Protein AF-A0A383AA21-F1 (afdb_monomer)

Nearest PDB structures (foldseek):
  7dou-assembly1_4  TM=4.843E-01  e=9.554E-01  Helicobacter phage KHP40
  8dsn-assembly2_K  TM=5.781E-01  e=4.875E+00  Rattus norvegicus
  8dsj-assembly1_A  TM=3.898E-01  e=2.044E+00  Rattus norvegicus
  3mib-assembly1_A  TM=3.242E-01  e=5.148E+00  Rattus norvegicus
  8dsl-assembly2_B  TM=3.017E-01  e=5.148E+00  Rattus norvegicus

Secondary structure (DSSP, 8-state):
---------TTSSTT-------SSSS-EEEEE--SSS-EEEEEEE---SSS-EEEEEEES-SSHHHHEEEEEEPTT---EEEEEEEEE-TT-EEEEEE-

Foldseek 3Di:
DDDDDDDAAPLDDPNDDNDWPAADPPTRFRHFAEQADKDFDWDWDFAAAQAWKKKWKAWQDPDDVVGIDIDTHGHRGDTDTDRDGDIDHRRGTIGMHID

Organism: NCBI:txid408172

Structure (mmCIF, N/CA/C/O backbone):
data_AF-A0A383AA21-F1
#
_entry.id   AF-A0A383AA21-F1
#
loop_
_atom_site.group_PDB
_atom_site.id
_atom_site.type_symbol
_atom_site.label_atom_id
_atom_site.label_alt_id
_atom_site.label_comp_id
_atom_site.label_asym_id
_atom_site.label_entity_id
_atom_site.label_seq_id
_atom_site.pdbx_PDB_ins_code
_atom_site.Cartn_x
_atom_site.Cartn_y
_atom_site.Cartn_z
_atom_site.occupancy
_atom_site.B_iso_or_equiv
_atom_site.auth_seq_id
_atom_site.auth_comp_id
_atom_site.auth_asym_id
_atom_site.auth_atom_id
_atom_site.pdbx_PDB_model_num
ATOM 1 N N . MET A 1 1 ? 11.146 -10.898 -24.823 1.00 76.94 1 MET A N 1
ATOM 2 C CA . MET A 1 1 ? 10.292 -11.280 -23.679 1.00 76.94 1 MET A CA 1
ATOM 3 C C . MET A 1 1 ? 10.527 -10.253 -22.588 1.00 76.94 1 MET A C 1
ATOM 5 O O . MET A 1 1 ? 11.684 -9.908 -22.389 1.00 76.94 1 MET A O 1
ATOM 9 N N . ALA A 1 2 ? 9.480 -9.709 -21.968 1.00 82.31 2 ALA A N 1
ATOM 10 C CA . ALA A 1 2 ? 9.656 -8.786 -20.848 1.00 82.31 2 ALA A CA 1
ATOM 11 C C . ALA A 1 2 ? 10.239 -9.538 -19.638 1.00 82.31 2 ALA A C 1
ATOM 13 O O . ALA A 1 2 ? 9.905 -10.703 -19.415 1.00 82.31 2 ALA A O 1
ATOM 14 N N . THR A 1 3 ? 11.138 -8.888 -18.901 1.00 89.19 3 THR A N 1
ATOM 15 C CA . THR A 1 3 ? 11.723 -9.432 -17.671 1.00 89.19 3 THR A CA 1
ATOM 16 C C . THR A 1 3 ? 10.895 -8.949 -16.492 1.00 89.19 3 THR A C 1
ATOM 18 O O . THR A 1 3 ? 10.694 -7.748 -16.346 1.00 89.19 3 THR A O 1
ATOM 21 N N . TYR A 1 4 ? 10.457 -9.877 -15.647 1.00 89.50 4 TYR A N 1
ATOM 22 C CA . TYR A 1 4 ? 9.725 -9.579 -14.420 1.00 89.50 4 TYR A CA 1
ATOM 23 C C . TYR A 1 4 ? 10.496 -10.136 -13.225 1.00 89.50 4 TYR A C 1
ATOM 25 O O . TYR A 1 4 ? 11.005 -11.258 -13.279 1.00 89.50 4 TYR A O 1
ATOM 33 N N . SER A 1 5 ? 10.568 -9.367 -12.144 1.00 91.25 5 SER A N 1
ATOM 34 C CA . SER A 1 5 ? 11.149 -9.783 -10.869 1.00 91.25 5 SER A CA 1
ATOM 35 C C . SER A 1 5 ? 10.143 -9.551 -9.746 1.00 91.25 5 SER A C 1
ATOM 37 O O . SER A 1 5 ? 9.386 -8.585 -9.757 1.00 91.25 5 SER A O 1
ATOM 39 N N . LYS A 1 6 ? 10.122 -10.454 -8.761 1.00 90.19 6 LYS A N 1
ATOM 40 C CA . LYS A 1 6 ? 9.388 -10.221 -7.515 1.00 90.19 6 LYS A CA 1
ATOM 41 C C . LYS A 1 6 ? 10.289 -9.456 -6.563 1.00 90.19 6 LYS A C 1
ATOM 43 O O . LYS A 1 6 ? 11.414 -9.880 -6.307 1.00 90.19 6 LYS A O 1
ATOM 48 N N . VAL A 1 7 ? 9.771 -8.363 -6.028 1.00 90.56 7 VAL A N 1
ATOM 49 C CA . VAL A 1 7 ? 10.462 -7.516 -5.060 1.00 90.56 7 VAL A CA 1
ATOM 50 C C . VAL A 1 7 ? 9.568 -7.308 -3.845 1.00 90.56 7 VAL A C 1
ATOM 52 O O . VAL A 1 7 ? 8.343 -7.377 -3.944 1.00 90.56 7 VAL A O 1
ATOM 55 N N . ALA A 1 8 ? 10.180 -7.109 -2.681 1.00 91.06 8 ALA A N 1
ATOM 56 C CA . ALA A 1 8 ? 9.441 -6.737 -1.483 1.00 91.06 8 ALA A CA 1
ATOM 57 C C . ALA A 1 8 ? 8.994 -5.269 -1.568 1.00 91.06 8 ALA A C 1
ATOM 59 O O . ALA A 1 8 ? 9.661 -4.449 -2.203 1.00 91.06 8 ALA A O 1
ATOM 60 N N . LEU A 1 9 ? 7.903 -4.931 -0.875 1.00 93.25 9 LEU A N 1
ATOM 61 C CA . LEU A 1 9 ? 7.519 -3.535 -0.667 1.00 93.25 9 LEU A CA 1
ATOM 62 C C . LEU A 1 9 ? 8.644 -2.809 0.075 1.00 93.25 9 LEU A C 1
ATOM 64 O O . LEU A 1 9 ? 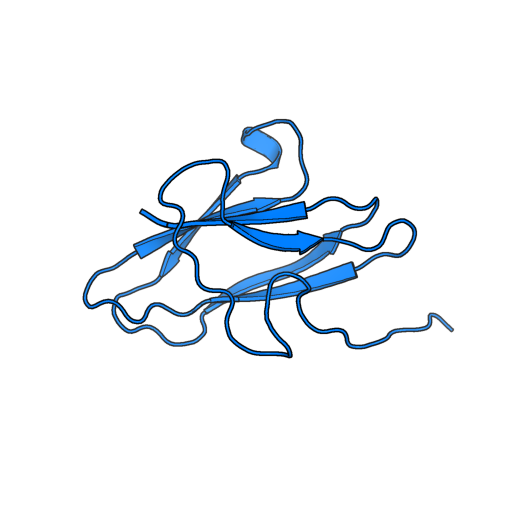9.050 -3.219 1.162 1.00 93.25 9 LEU A O 1
ATOM 68 N N . SER A 1 10 ? 9.141 -1.725 -0.512 1.00 93.25 10 SER A N 1
ATOM 69 C CA . SER A 1 10 ? 10.351 -1.048 -0.029 1.00 93.25 10 SER A CA 1
ATOM 70 C C . SER A 1 10 ? 10.170 -0.266 1.275 1.00 93.25 10 SER A C 1
ATOM 72 O O . SER A 1 10 ? 11.167 0.127 1.873 1.00 93.25 10 SER A O 1
ATOM 74 N N . GLY A 1 11 ? 8.933 -0.009 1.711 1.00 91.81 11 GLY A N 1
ATOM 75 C CA . GLY A 1 11 ? 8.661 0.593 3.021 1.00 91.81 11 GLY A CA 1
ATOM 76 C C . GLY A 1 11 ? 8.810 -0.396 4.180 1.00 91.81 11 GLY A C 1
ATOM 77 O O . GLY A 1 11 ? 9.035 0.017 5.314 1.00 91.81 11 GLY A O 1
ATOM 78 N N . ALA A 1 12 ? 8.732 -1.701 3.899 1.00 85.50 12 ALA A N 1
ATOM 79 C CA . ALA A 1 12 ? 8.760 -2.736 4.919 1.00 85.50 12 ALA A CA 1
ATOM 80 C C . ALA A 1 12 ? 10.158 -3.336 5.117 1.00 85.50 12 ALA A C 1
ATOM 82 O O . ALA A 1 12 ? 10.938 -3.514 4.181 1.00 85.50 12 ALA A O 1
ATOM 83 N N . SER A 1 13 ? 10.440 -3.767 6.345 1.00 86.31 13 SER A N 1
ATOM 84 C CA . SER A 1 13 ? 11.653 -4.520 6.664 1.00 86.31 13 SER A CA 1
ATOM 85 C C . SER A 1 13 ? 11.525 -5.974 6.205 1.00 86.31 13 SER A C 1
ATOM 87 O O . SER A 1 13 ? 10.906 -6.787 6.885 1.00 86.31 13 SER A O 1
ATOM 89 N N . ASN A 1 14 ? 12.143 -6.312 5.069 1.00 80.62 14 ASN A N 1
ATOM 90 C CA . ASN A 1 14 ? 12.373 -7.690 4.609 1.00 80.62 14 ASN A CA 1
ATOM 91 C C . ASN A 1 14 ? 11.116 -8.588 4.574 1.00 80.62 14 ASN A C 1
ATOM 93 O O . ASN A 1 14 ? 11.159 -9.741 4.997 1.00 80.62 14 ASN A O 1
ATOM 97 N N . GLY A 1 15 ? 9.996 -8.069 4.061 1.00 75.06 15 GLY A N 1
ATOM 98 C CA . GLY A 1 15 ? 8.760 -8.845 3.877 1.00 75.06 15 GLY A CA 1
ATOM 99 C C . GLY A 1 15 ? 7.837 -8.904 5.097 1.00 75.06 15 GLY A C 1
ATOM 100 O O . GLY A 1 15 ? 6.843 -9.625 5.065 1.00 75.06 15 GLY A O 1
ATOM 101 N N . LEU A 1 16 ? 8.135 -8.146 6.156 1.00 88.94 16 LEU A N 1
ATOM 102 C CA . LEU A 1 16 ? 7.187 -7.888 7.241 1.00 88.94 16 LEU A CA 1
ATOM 103 C C . LEU A 1 16 ? 6.056 -6.950 6.789 1.00 88.94 16 LEU A C 1
ATOM 105 O O . LEU A 1 16 ? 6.132 -6.307 5.743 1.00 88.94 16 LEU A O 1
ATOM 109 N N . ASN A 1 17 ? 5.010 -6.839 7.608 1.00 90.50 17 ASN A N 1
ATOM 110 C CA . ASN A 1 17 ? 3.948 -5.863 7.376 1.00 90.50 17 ASN A 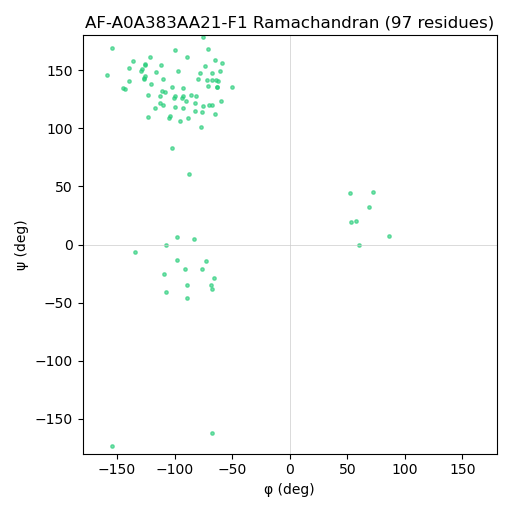CA 1
ATOM 111 C C . ASN A 1 17 ? 4.488 -4.428 7.488 1.00 90.50 17 ASN A C 1
ATOM 113 O O . ASN A 1 17 ? 5.271 -4.119 8.390 1.00 90.50 17 ASN A O 1
ATOM 117 N N . ASN A 1 18 ? 3.996 -3.536 6.627 1.00 92.81 18 ASN A N 1
ATOM 118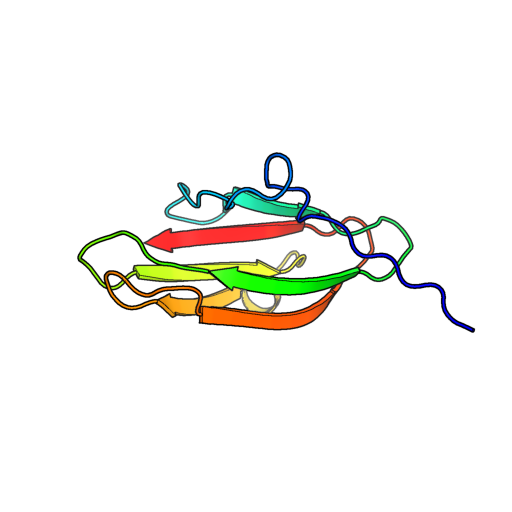 C CA . ASN A 1 18 ? 4.146 -2.096 6.814 1.00 92.81 18 ASN A CA 1
ATOM 119 C C . ASN A 1 18 ? 3.168 -1.626 7.891 1.00 92.81 18 ASN A C 1
ATOM 121 O O . ASN A 1 18 ? 1.953 -1.698 7.701 1.00 92.81 18 ASN A O 1
ATOM 125 N N . LYS A 1 19 ? 3.684 -1.164 9.032 1.00 93.00 19 LYS A N 1
ATOM 126 C CA . LYS A 1 19 ? 2.839 -0.577 10.072 1.00 93.00 19 LYS A CA 1
ATOM 127 C C . LYS A 1 19 ? 2.423 0.828 9.641 1.00 93.00 19 LYS A C 1
ATOM 129 O O . LYS A 1 19 ? 3.281 1.689 9.498 1.00 93.00 19 LYS A O 1
ATOM 134 N N . VAL A 1 20 ? 1.118 1.047 9.508 1.00 95.00 20 VAL A N 1
ATOM 135 C CA . VAL A 1 20 ? 0.526 2.374 9.303 1.00 95.00 20 VAL A CA 1
ATOM 136 C C . VAL A 1 20 ? 0.262 2.994 10.675 1.00 95.00 20 VAL A C 1
ATOM 138 O O . VAL A 1 20 ? -0.579 2.510 11.430 1.00 95.00 20 VAL A O 1
ATOM 141 N N . ALA A 1 21 ? 1.048 4.001 11.034 1.00 94.75 21 ALA A N 1
ATOM 142 C CA . ALA A 1 21 ? 0.961 4.763 12.276 1.00 94.75 21 ALA A CA 1
ATOM 143 C C . ALA A 1 21 ? 0.451 6.196 12.054 1.00 94.75 21 ALA A C 1
ATOM 145 O O . ALA A 1 21 ? -0.100 6.789 12.981 1.00 94.75 21 ALA A O 1
ATOM 146 N N . ALA A 1 22 ? 0.631 6.751 10.855 1.00 95.69 22 ALA A N 1
ATOM 147 C CA . ALA A 1 22 ? 0.085 8.044 10.475 1.00 95.69 22 ALA A CA 1
ATOM 148 C C . ALA A 1 22 ? -1.451 8.020 10.497 1.00 95.69 22 ALA A C 1
ATOM 150 O O . ALA A 1 22 ? -2.075 7.094 9.978 1.00 95.69 22 ALA A O 1
ATOM 151 N N . THR A 1 23 ? -2.055 9.069 11.059 1.00 95.25 23 THR A N 1
ATOM 152 C CA . THR A 1 23 ? -3.517 9.243 11.144 1.00 95.25 23 THR A CA 1
ATOM 153 C C . THR A 1 23 ? -4.056 10.314 10.197 1.00 95.25 23 THR A C 1
ATOM 155 O O . THR A 1 23 ? -5.259 10.560 10.138 1.00 95.25 23 THR A O 1
ATOM 158 N N . SER A 1 24 ? -3.173 10.958 9.436 1.00 91.94 24 SER A N 1
ATOM 159 C CA . SER A 1 24 ? -3.501 11.966 8.434 1.00 91.94 24 SER A CA 1
ATOM 160 C C . SER A 1 24 ? -2.413 12.038 7.360 1.00 91.94 24 SER A C 1
ATOM 162 O O . SER A 1 24 ? -1.330 11.472 7.513 1.00 91.94 24 SER A O 1
ATOM 164 N N . SER A 1 25 ? -2.703 12.756 6.272 1.00 90.81 25 SER A N 1
ATOM 165 C CA . SER A 1 25 ? -1.715 13.095 5.243 1.00 90.81 25 SER A CA 1
ATOM 166 C C . SER A 1 25 ? -0.587 13.970 5.827 1.00 90.81 25 SER A C 1
ATOM 168 O O . SER A 1 25 ? -0.849 14.902 6.587 1.00 90.81 25 SER A O 1
ATOM 170 N N . ALA A 1 26 ? 0.679 13.776 5.453 1.00 89.81 26 ALA A N 1
ATOM 171 C CA . ALA A 1 26 ? 1.168 12.710 4.577 1.00 89.81 26 ALA A CA 1
ATOM 172 C C . ALA A 1 26 ? 1.319 11.387 5.344 1.00 89.81 26 ALA A C 1
ATOM 174 O O . ALA A 1 26 ? 1.782 11.386 6.483 1.00 89.81 26 ALA A O 1
ATOM 175 N N . GLY A 1 27 ? 0.988 10.274 4.689 1.00 93.81 27 GLY A N 1
ATOM 176 C CA . GLY A 1 27 ? 1.056 8.951 5.303 1.00 93.81 27 GLY A CA 1
ATOM 177 C C . GLY A 1 27 ? 2.469 8.374 5.445 1.00 93.81 27 GLY A C 1
ATOM 178 O O . GLY A 1 27 ? 3.463 8.942 4.978 1.00 93.81 27 GLY A O 1
ATOM 179 N N . ASP A 1 28 ? 2.540 7.183 6.035 1.00 95.19 28 ASP A N 1
ATOM 180 C CA . ASP A 1 28 ? 3.745 6.360 6.091 1.00 95.19 28 ASP A CA 1
ATOM 181 C C . ASP A 1 28 ? 4.065 5.766 4.718 1.00 95.19 28 ASP A C 1
ATOM 183 O O . ASP A 1 28 ? 3.174 5.348 3.978 1.00 95.19 28 ASP A O 1
ATOM 187 N N . THR A 1 29 ? 5.349 5.693 4.370 1.00 95.19 29 THR A N 1
ATOM 188 C CA . THR A 1 29 ? 5.796 5.115 3.097 1.00 95.19 29 THR A CA 1
ATOM 189 C C . THR A 1 29 ? 5.543 3.610 3.057 1.00 95.19 29 THR A C 1
ATOM 191 O O . THR A 1 29 ? 6.134 2.854 3.821 1.00 95.19 29 THR A O 1
ATOM 194 N N . VAL A 1 30 ? 4.737 3.162 2.094 1.00 95.31 30 VAL A N 1
ATOM 195 C CA . VAL A 1 30 ? 4.510 1.740 1.807 1.00 95.31 30 VAL A CA 1
ATOM 196 C C . VAL A 1 30 ? 5.533 1.231 0.794 1.00 95.31 30 VAL A C 1
ATOM 198 O O . VAL A 1 30 ? 6.126 0.166 0.980 1.00 95.31 30 VAL A O 1
ATOM 201 N N . HIS A 1 31 ? 5.752 1.992 -0.279 1.00 95.62 31 HIS A N 1
ATOM 202 C CA . HIS A 1 31 ? 6.685 1.640 -1.343 1.00 95.62 31 HIS A CA 1
ATOM 203 C C . HIS A 1 31 ? 7.112 2.874 -2.147 1.00 95.62 31 HIS A C 1
ATOM 205 O O . HIS A 1 31 ? 6.318 3.783 -2.366 1.00 95.62 31 HIS A O 1
ATOM 211 N N . THR A 1 32 ? 8.353 2.877 -2.617 1.00 96.06 32 THR A N 1
ATOM 212 C CA . THR A 1 32 ? 8.886 3.829 -3.591 1.00 96.06 32 THR A CA 1
ATOM 213 C C . THR A 1 32 ? 9.103 3.078 -4.890 1.00 96.06 32 THR A C 1
ATOM 215 O O . THR A 1 32 ? 9.891 2.130 -4.906 1.00 96.06 32 THR A O 1
ATOM 218 N N . ALA A 1 33 ? 8.427 3.510 -5.951 1.00 96.06 33 ALA A N 1
ATOM 219 C CA . ALA A 1 33 ? 8.526 2.873 -7.253 1.00 96.06 33 ALA A CA 1
ATOM 220 C C . ALA A 1 33 ? 9.938 2.994 -7.843 1.00 96.06 33 ALA A C 1
ATOM 222 O O . ALA A 1 33 ? 10.715 3.898 -7.514 1.00 96.06 33 ALA A O 1
ATOM 223 N N . HIS A 1 34 ? 10.266 2.110 -8.773 1.00 95.94 34 HIS A N 1
ATOM 224 C CA . HIS A 1 34 ? 11.498 2.173 -9.529 1.00 95.94 34 HIS A CA 1
ATOM 225 C C . HIS A 1 34 ? 11.576 3.482 -10.335 1.00 95.94 34 HIS A C 1
ATOM 227 O O . HIS A 1 34 ? 10.574 4.065 -10.758 1.00 95.94 34 HIS A O 1
ATOM 233 N N . ALA A 1 35 ? 12.796 3.980 -10.548 1.00 95.88 35 ALA A N 1
ATOM 234 C CA . ALA A 1 35 ? 13.012 5.265 -11.217 1.00 95.88 35 ALA A CA 1
ATOM 235 C C . ALA A 1 35 ? 12.627 5.236 -12.705 1.00 95.88 35 ALA A C 1
ATOM 237 O O . ALA A 1 35 ? 12.155 6.232 -13.242 1.00 95.88 35 ALA A O 1
ATOM 238 N N . SER A 1 36 ? 12.843 4.102 -13.371 1.00 94.12 36 SER A N 1
ATOM 239 C CA . SER A 1 36 ? 12.697 3.966 -14.829 1.00 94.12 36 SER A CA 1
ATOM 240 C C . SER A 1 36 ? 11.944 2.718 -15.288 1.00 94.12 36 SER A C 1
ATOM 242 O O . SER A 1 36 ? 11.702 2.557 -16.481 1.00 94.12 36 SER A O 1
ATOM 244 N N . ALA A 1 37 ? 11.609 1.819 -14.364 1.00 94.19 37 ALA A N 1
ATOM 245 C CA . ALA A 1 37 ? 10.915 0.573 -14.662 1.00 94.19 37 ALA A CA 1
ATOM 246 C C . ALA A 1 37 ? 9.514 0.661 -14.063 1.00 94.19 37 ALA A C 1
ATOM 248 O O . ALA 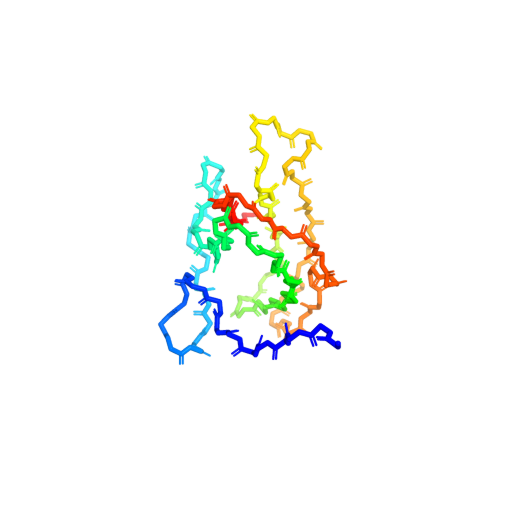A 1 37 ? 9.298 1.415 -13.116 1.00 94.19 37 ALA A O 1
ATOM 249 N N . LEU A 1 38 ? 8.580 -0.094 -14.634 1.00 95.00 38 LEU A N 1
ATOM 250 C CA . LEU A 1 38 ? 7.230 -0.188 -14.100 1.00 95.00 38 LEU A CA 1
ATOM 251 C C . LEU A 1 38 ? 7.205 -1.193 -12.955 1.00 95.00 38 LEU A C 1
ATOM 253 O O . LEU A 1 38 ? 7.584 -2.349 -13.145 1.00 95.00 38 LEU A O 1
ATOM 257 N N . ASP A 1 39 ? 6.679 -0.749 -11.822 1.00 96.31 39 ASP A N 1
ATOM 258 C CA . ASP A 1 39 ? 6.316 -1.605 -10.706 1.00 96.31 39 ASP A CA 1
ATOM 259 C C . ASP A 1 39 ? 4.811 -1.861 -10.740 1.00 96.31 39 ASP A C 1
ATOM 261 O O . ASP A 1 39 ? 4.004 -0.933 -10.796 1.00 96.31 39 ASP A O 1
ATOM 265 N N . GLU A 1 40 ? 4.434 -3.135 -10.699 1.00 95.81 40 GLU A N 1
ATOM 266 C CA . GLU A 1 40 ? 3.052 -3.570 -10.520 1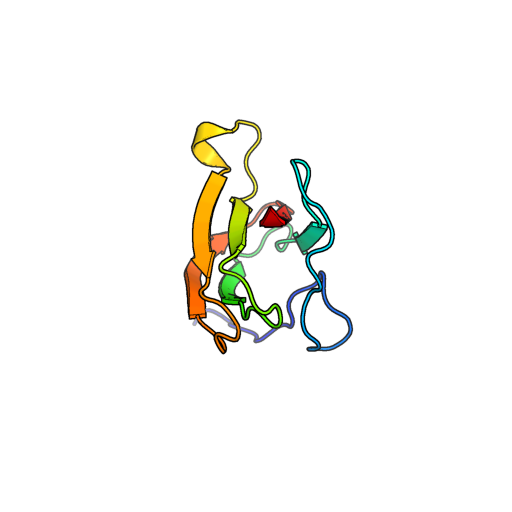.00 95.81 40 GLU A CA 1
ATOM 267 C C . GLU A 1 40 ? 2.813 -3.851 -9.034 1.00 95.81 40 GLU A C 1
ATOM 269 O O . GLU A 1 40 ? 3.297 -4.844 -8.482 1.00 95.81 40 GLU A O 1
ATOM 274 N N . VAL A 1 41 ? 2.089 -2.957 -8.363 1.00 95.06 41 VAL A 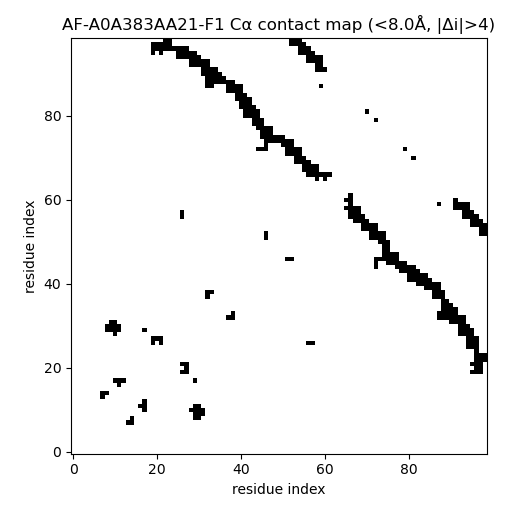N 1
ATOM 275 C CA . VAL A 1 41 ? 1.911 -3.013 -6.911 1.00 95.06 41 VAL A CA 1
ATOM 276 C C . VAL A 1 41 ? 0.652 -3.793 -6.564 1.00 95.06 41 VAL A C 1
ATOM 278 O O . VAL A 1 41 ? -0.470 -3.383 -6.861 1.00 95.06 41 VAL A O 1
ATOM 281 N N . TRP A 1 42 ? 0.856 -4.899 -5.855 1.00 95.38 42 TRP A N 1
ATOM 282 C CA . TRP A 1 42 ? -0.197 -5.674 -5.211 1.00 95.38 42 TRP A CA 1
ATOM 283 C C . TRP A 1 42 ? -0.155 -5.412 -3.711 1.00 95.38 42 TRP A C 1
ATOM 285 O O . TRP A 1 42 ? 0.769 -5.859 -3.028 1.00 95.38 42 TRP A O 1
ATOM 295 N N . LEU A 1 43 ? -1.145 -4.682 -3.196 1.00 95.00 43 LEU A N 1
ATOM 296 C CA . LEU A 1 43 ? -1.207 -4.337 -1.778 1.00 95.00 43 LEU A CA 1
ATOM 297 C C . LEU A 1 43 ? -2.381 -5.034 -1.111 1.00 95.00 43 LEU A C 1
ATOM 299 O O . LEU A 1 43 ? -3.538 -4.806 -1.468 1.00 95.00 43 LEU A O 1
ATOM 303 N N . TYR A 1 44 ? -2.056 -5.817 -0.092 1.00 95.88 44 TYR A N 1
ATOM 304 C CA . TYR A 1 44 ? -3.013 -6.326 0.872 1.00 95.88 44 TYR A CA 1
ATOM 305 C C . TYR A 1 44 ? -2.782 -5.645 2.216 1.00 95.88 44 TYR A C 1
ATOM 307 O O . TYR A 1 44 ? -1.637 -5.429 2.615 1.00 95.88 44 TYR A O 1
ATOM 315 N N . ALA A 1 45 ? -3.861 -5.344 2.928 1.00 96.38 45 ALA A N 1
ATOM 316 C CA . ALA A 1 45 ? -3.809 -4.756 4.260 1.00 96.38 45 ALA A CA 1
ATOM 317 C C . ALA A 1 45 ? -4.684 -5.552 5.227 1.00 96.38 45 ALA A C 1
ATOM 319 O O . ALA A 1 45 ? -5.681 -6.142 4.827 1.00 96.38 45 ALA A O 1
ATOM 320 N N . CYS A 1 46 ? -4.297 -5.580 6.496 1.00 96.75 46 CYS A N 1
ATOM 321 C CA . CYS A 1 46 ? -5.056 -6.207 7.573 1.00 96.75 46 CYS A CA 1
ATOM 322 C C . CYS A 1 46 ? -5.278 -5.197 8.696 1.00 96.75 46 CYS A C 1
ATOM 324 O O . CYS A 1 46 ? -4.472 -4.280 8.876 1.00 96.75 46 CYS A O 1
ATOM 326 N N . ASN A 1 47 ? -6.323 -5.406 9.486 1.00 96.94 47 ASN A N 1
ATOM 327 C CA . ASN A 1 47 ? -6.620 -4.597 10.656 1.00 96.94 47 ASN A CA 1
ATOM 328 C C . ASN A 1 47 ? -6.545 -5.478 11.902 1.00 96.94 47 ASN A C 1
ATOM 330 O O . ASN A 1 47 ? -7.306 -6.424 12.050 1.00 96.94 47 ASN A O 1
ATOM 334 N N . THR A 1 48 ? -5.617 -5.169 12.804 1.00 95.88 48 THR A N 1
ATOM 335 C CA . THR A 1 48 ? -5.450 -5.898 14.071 1.00 95.88 48 THR A CA 1
ATOM 336 C C . THR A 1 48 ? -6.131 -5.197 15.245 1.00 95.88 48 THR A C 1
ATOM 338 O O . THR A 1 48 ? -5.901 -5.568 16.393 1.00 95.88 48 THR A O 1
ATOM 341 N N . SER A 1 49 ? -6.885 -4.128 14.988 1.00 95.31 49 SER A N 1
ATOM 342 C CA . SER A 1 49 ? -7.655 -3.422 16.007 1.00 95.31 49 SER A CA 1
ATOM 343 C C . SER A 1 49 ? -9.054 -4.018 16.148 1.00 95.31 49 SER A C 1
ATOM 345 O O . SER A 1 49 ? -9.556 -4.695 15.250 1.00 95.31 49 SER A O 1
ATOM 347 N N . THR A 1 50 ? -9.695 -3.725 17.276 1.00 97.19 50 THR A N 1
ATOM 348 C CA . THR A 1 50 ? -11.058 -4.168 17.597 1.00 97.19 50 THR A CA 1
ATOM 349 C C . THR A 1 50 ? -12.146 -3.279 16.985 1.00 97.19 50 THR A C 1
ATOM 351 O O . THR A 1 50 ? -13.320 -3.465 17.292 1.00 97.19 50 THR A O 1
ATOM 354 N N . SER A 1 51 ? -11.771 -2.292 16.169 1.00 97.19 51 SER A N 1
ATOM 355 C CA . SER A 1 51 ? -12.686 -1.349 15.522 1.00 97.19 51 SER A CA 1
ATOM 356 C C . SER A 1 51 ? -12.451 -1.344 14.018 1.00 97.19 51 SER A C 1
ATOM 358 O O . SER A 1 51 ? -11.345 -1.622 13.560 1.00 97.19 51 SER A O 1
ATOM 360 N N . ASP A 1 52 ? -13.473 -0.992 13.247 1.00 97.75 52 ASP A N 1
ATOM 361 C CA . ASP A 1 52 ? -13.309 -0.730 11.819 1.00 97.75 52 ASP A CA 1
ATOM 362 C C . ASP A 1 52 ? -12.385 0.477 11.623 1.00 97.75 52 ASP A C 1
ATOM 364 O O . ASP A 1 52 ? -12.513 1.486 12.319 1.00 97.75 52 ASP A O 1
ATOM 368 N N . VAL A 1 53 ? -11.448 0.369 10.683 1.00 97.62 53 VAL A N 1
ATOM 369 C CA . VAL A 1 53 ? -10.441 1.402 10.413 1.00 97.62 53 VAL A CA 1
ATOM 370 C C . VAL A 1 53 ? -10.532 1.815 8.954 1.00 97.62 53 VAL A C 1
ATOM 372 O O . VAL A 1 53 ? -10.487 0.962 8.062 1.00 97.62 53 VAL A O 1
ATOM 375 N N . LYS A 1 54 ? -10.627 3.122 8.693 1.00 96.94 54 LYS A N 1
ATOM 376 C CA . LYS A 1 54 ? -10.526 3.638 7.331 1.00 96.94 54 LYS A CA 1
ATOM 377 C C . LYS A 1 54 ? -9.053 3.759 6.961 1.00 96.94 54 LYS A C 1
ATOM 379 O O . LYS A 1 54 ? -8.317 4.542 7.553 1.00 96.94 54 LYS A O 1
ATOM 384 N N . LEU A 1 55 ? -8.626 2.964 5.987 1.00 96.88 55 LEU A N 1
ATOM 385 C CA . LEU A 1 55 ? -7.301 3.048 5.393 1.00 96.88 55 LEU A CA 1
ATOM 386 C C . LEU A 1 55 ? -7.369 3.946 4.162 1.00 96.88 55 LEU A C 1
ATOM 388 O O . LEU A 1 55 ? -8.138 3.680 3.236 1.00 96.88 55 LEU A O 1
ATOM 392 N N . SER A 1 56 ? -6.515 4.959 4.135 1.00 95.56 56 SER A N 1
ATOM 393 C CA . SER A 1 56 ? -6.362 5.865 3.007 1.00 95.56 56 SER A CA 1
ATOM 394 C C . SER A 1 56 ? -4.985 5.660 2.378 1.00 95.56 56 SER A C 1
ATOM 396 O O . SER A 1 56 ? -3.963 5.666 3.068 1.00 95.56 56 SER A O 1
ATOM 398 N N . ILE A 1 57 ? -4.957 5.450 1.064 1.00 95.19 57 ILE A N 1
ATOM 399 C CA . ILE A 1 57 ? -3.743 5.261 0.268 1.00 95.19 57 ILE A CA 1
ATOM 400 C C . ILE A 1 57 ? -3.507 6.497 -0.580 1.00 95.19 57 ILE A C 1
ATOM 402 O O . ILE A 1 57 ? -4.399 6.940 -1.297 1.00 95.19 57 ILE A O 1
ATOM 406 N N . GLU A 1 58 ? -2.279 6.995 -0.531 1.00 94.38 58 GLU A N 1
ATOM 407 C CA . GLU A 1 58 ? -1.786 8.104 -1.331 1.00 94.38 58 GLU A CA 1
ATOM 408 C C . GLU A 1 58 ? -0.893 7.561 -2.459 1.00 94.38 58 GLU A C 1
ATOM 410 O O . GLU A 1 58 ? 0.205 7.058 -2.210 1.00 94.38 58 GLU A O 1
ATOM 415 N N . TRP A 1 59 ? -1.357 7.645 -3.703 1.00 94.44 59 TRP A N 1
ATOM 416 C CA . TRP A 1 59 ? -0.770 7.009 -4.876 1.00 94.44 59 TRP A CA 1
ATOM 417 C C . TRP A 1 59 ? 0.027 7.985 -5.744 1.00 94.44 59 TRP A C 1
ATOM 419 O O . TRP A 1 59 ? -0.478 8.501 -6.736 1.00 94.44 59 TRP A O 1
ATOM 429 N N . GLY A 1 60 ? 1.287 8.245 -5.386 1.00 89.44 60 GLY A N 1
ATOM 430 C CA . GLY A 1 60 ? 2.293 8.816 -6.292 1.00 89.44 60 GLY A CA 1
ATOM 431 C C . GLY A 1 60 ? 2.019 10.195 -6.918 1.00 89.44 60 GLY A C 1
ATOM 432 O O . GLY A 1 60 ? 2.855 10.672 -7.676 1.00 89.44 60 GLY A O 1
ATOM 433 N N . ALA A 1 61 ? 0.892 10.844 -6.637 1.00 81.25 61 ALA A N 1
ATOM 434 C CA . ALA A 1 61 ? 0.480 12.085 -7.281 1.00 81.25 61 ALA A CA 1
ATOM 435 C C . ALA A 1 61 ? 0.777 13.322 -6.418 1.00 81.25 61 ALA A C 1
ATOM 437 O O . ALA A 1 61 ? 1.097 13.226 -5.231 1.00 81.25 61 ALA A O 1
ATOM 438 N N . THR A 1 62 ? 0.683 14.501 -7.035 1.00 67.00 62 THR A N 1
ATOM 439 C CA . THR A 1 62 ? 0.897 15.806 -6.386 1.00 67.00 62 THR A CA 1
ATOM 440 C C . THR A 1 62 ? -0.399 16.504 -5.967 1.00 67.00 62 THR A C 1
ATOM 442 O O . THR A 1 62 ? -0.327 17.482 -5.226 1.00 67.00 62 THR A O 1
ATOM 445 N N . SER A 1 63 ? -1.560 16.038 -6.442 1.00 69.31 63 SER A N 1
ATOM 446 C CA . SER A 1 63 ? -2.886 16.572 -6.104 1.00 69.31 63 SER A CA 1
ATOM 447 C C . SER A 1 63 ? -3.720 15.525 -5.359 1.00 69.31 63 SER A C 1
ATOM 449 O O . SER A 1 63 ? -3.546 14.330 -5.587 1.00 69.31 63 SER A O 1
ATOM 451 N N . ASP A 1 64 ? -4.601 15.948 -4.451 1.00 72.56 64 ASP A N 1
ATOM 452 C CA . ASP A 1 64 ? -5.334 15.021 -3.576 1.00 72.56 64 ASP A CA 1
ATOM 453 C C . ASP A 1 64 ? -6.345 14.141 -4.329 1.00 72.56 64 ASP A C 1
ATOM 455 O O . ASP A 1 64 ? -6.424 12.945 -4.045 1.00 72.56 64 ASP A O 1
ATOM 459 N N . ASP A 1 65 ? -7.038 14.691 -5.331 1.00 72.12 65 ASP A N 1
ATOM 460 C CA . ASP A 1 65 ? -8.072 13.975 -6.099 1.00 72.12 65 ASP A CA 1
ATOM 461 C C . ASP A 1 65 ? -7.506 12.804 -6.923 1.00 72.12 65 ASP A C 1
ATOM 463 O O . ASP A 1 65 ? -8.195 11.816 -7.168 1.00 72.12 65 ASP A O 1
ATOM 467 N N . GLU A 1 66 ? -6.242 12.893 -7.343 1.00 71.19 66 GLU A N 1
ATOM 468 C CA . GLU A 1 66 ? -5.540 11.833 -8.084 1.00 71.19 66 GLU A CA 1
ATOM 469 C C . GLU A 1 66 ? -4.796 10.872 -7.151 1.00 71.19 66 GLU A C 1
ATOM 471 O O . GLU A 1 66 ? -4.442 9.756 -7.536 1.00 71.19 66 GLU A O 1
ATOM 476 N N . ARG A 1 67 ? -4.509 11.332 -5.930 1.00 77.06 67 ARG A N 1
ATOM 477 C CA . ARG A 1 67 ? -3.654 10.645 -4.968 1.00 77.06 67 ARG A CA 1
ATOM 478 C C . ARG A 1 67 ? -4.445 9.691 -4.091 1.00 77.06 67 ARG A C 1
ATOM 480 O O . ARG A 1 67 ? -3.888 8.669 -3.715 1.00 7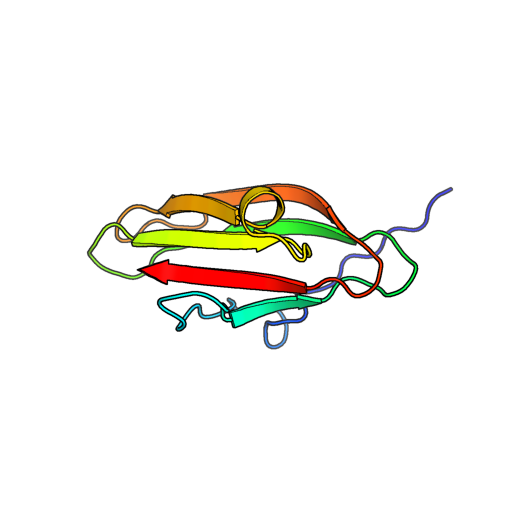7.06 67 ARG A O 1
ATOM 487 N N . LEU A 1 68 ? -5.682 10.010 -3.723 1.00 89.94 68 LEU A N 1
ATOM 488 C CA . LEU A 1 68 ? -6.336 9.344 -2.600 1.00 89.94 68 LEU A CA 1
ATOM 489 C C . LEU A 1 68 ? -7.324 8.253 -3.030 1.00 89.94 68 LEU A C 1
ATOM 491 O O . LEU A 1 68 ? -8.280 8.506 -3.756 1.00 89.94 68 LEU A O 1
ATOM 495 N N . THR A 1 69 ? -7.150 7.047 -2.491 1.00 91.50 69 THR A N 1
ATOM 496 C CA . THR A 1 69 ? -8.209 6.028 -2.450 1.00 91.50 69 THR A CA 1
ATOM 497 C C . THR A 1 69 ? -8.416 5.563 -1.020 1.00 91.50 69 THR A C 1
ATOM 499 O O . THR A 1 69 ? -7.463 5.469 -0.248 1.00 91.50 69 THR A O 1
ATOM 502 N N . GLU A 1 70 ? -9.658 5.257 -0.658 1.00 93.38 70 GLU A N 1
ATOM 503 C CA . GLU A 1 70 ? -10.023 4.892 0.708 1.00 93.38 70 GLU A CA 1
ATOM 504 C C . GLU A 1 70 ? -10.774 3.565 0.741 1.00 93.38 70 GLU A C 1
ATOM 506 O O . GLU A 1 70 ? -11.595 3.267 -0.128 1.00 93.38 70 GLU A O 1
ATOM 511 N N . VAL A 1 71 ? -10.504 2.772 1.772 1.00 95.19 71 VAL A N 1
ATOM 512 C CA . VAL A 1 71 ? -11.230 1.537 2.052 1.00 95.19 71 VAL A CA 1
ATOM 513 C C . VAL A 1 71 ? -11.356 1.350 3.556 1.00 95.19 71 VAL A C 1
ATOM 515 O O . VAL A 1 71 ? -10.391 1.507 4.302 1.00 95.19 71 VAL A O 1
ATOM 518 N N . THR A 1 72 ? -12.550 0.992 4.016 1.00 97.38 72 THR A N 1
ATOM 519 C CA . THR A 1 72 ? -12.739 0.569 5.404 1.00 97.38 72 THR A CA 1
ATOM 520 C C . THR A 1 72 ? -12.354 -0.896 5.534 1.00 97.38 72 THR A C 1
ATOM 522 O O . THR A 1 72 ? -12.930 -1.760 4.872 1.00 97.38 72 THR A O 1
ATOM 525 N N . ILE A 1 73 ? -11.390 -1.176 6.405 1.00 97.38 73 ILE A N 1
ATOM 526 C CA . ILE A 1 73 ? -10.992 -2.530 6.775 1.00 97.38 73 ILE A CA 1
ATOM 527 C C . ILE A 1 73 ? -11.652 -2.848 8.11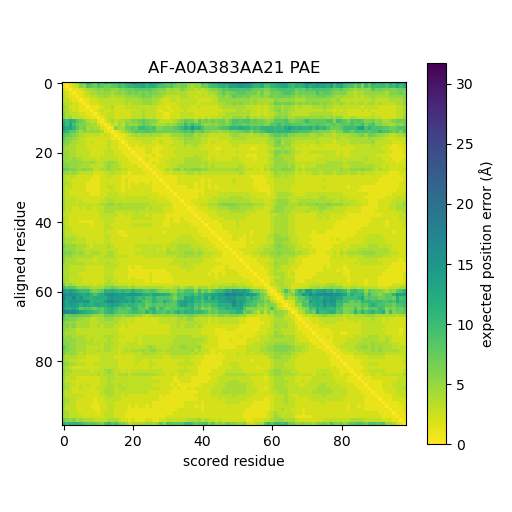3 1.00 97.38 73 ILE A C 1
ATOM 529 O O . ILE A 1 73 ? -11.403 -2.172 9.114 1.00 97.38 73 ILE A O 1
ATOM 533 N N . GLY A 1 74 ? -12.504 -3.873 8.120 1.00 97.88 74 GLY A N 1
ATOM 534 C CA . GLY A 1 74 ? -13.253 -4.268 9.313 1.00 97.88 74 GLY A CA 1
ATOM 535 C C . GLY A 1 74 ? -12.351 -4.626 10.496 1.00 97.88 74 GLY A C 1
ATOM 536 O O . GLY A 1 74 ? -11.186 -4.986 10.306 1.00 97.88 74 GLY A O 1
ATOM 537 N N . ALA A 1 75 ? -12.886 -4.524 11.711 1.00 97.44 75 ALA A N 1
ATOM 538 C CA . ALA A 1 75 ? -12.216 -4.964 12.932 1.00 97.44 75 ALA A CA 1
ATOM 539 C C . ALA A 1 75 ? -11.677 -6.398 12.796 1.00 97.44 75 ALA A C 1
ATOM 541 O O . ALA A 1 75 ? -12.366 -7.280 12.281 1.00 97.44 75 ALA A O 1
ATOM 542 N N . GLU A 1 76 ? -10.443 -6.622 13.252 1.00 96.75 76 GLU A N 1
ATOM 543 C CA . GLU A 1 76 ? -9.757 -7.927 13.235 1.00 96.75 76 GLU A CA 1
ATOM 544 C C . GLU A 1 76 ? -9.710 -8.624 11.856 1.00 96.75 76 GLU A C 1
ATOM 546 O O . GLU A 1 76 ? -9.477 -9.833 11.758 1.00 96.75 76 GLU A O 1
ATOM 551 N N . ALA A 1 77 ? -9.912 -7.880 10.762 1.00 96.88 77 ALA A N 1
ATOM 552 C CA . ALA A 1 77 ? -9.882 -8.444 9.423 1.00 96.88 77 ALA A CA 1
ATOM 553 C C . ALA A 1 77 ? -8.454 -8.835 9.011 1.00 96.88 77 ALA A C 1
ATOM 555 O O . ALA A 1 77 ? -7.490 -8.079 9.177 1.00 96.88 77 ALA A O 1
ATOM 556 N N . GLY A 1 78 ? -8.339 -10.017 8.399 1.00 95.25 78 GLY A N 1
ATOM 557 C CA . GLY A 1 78 ? -7.120 -10.473 7.735 1.00 95.25 78 GLY A CA 1
ATOM 558 C C . GLY A 1 78 ? -6.785 -9.654 6.484 1.00 95.25 78 GLY A C 1
ATOM 559 O O . GLY A 1 78 ? -7.275 -8.547 6.283 1.00 95.25 78 GLY A O 1
ATOM 560 N N . TRP A 1 79 ? -5.932 -10.199 5.620 1.00 95.38 79 TRP A N 1
ATOM 561 C CA . TRP A 1 79 ? -5.505 -9.507 4.404 1.00 95.38 79 TRP A CA 1
ATOM 562 C C . TRP A 1 79 ? -6.658 -9.276 3.416 1.00 95.38 79 TRP A C 1
ATOM 564 O O . TRP A 1 79 ? -7.161 -10.209 2.793 1.00 95.38 79 TRP A O 1
ATOM 574 N N . VAL A 1 80 ? -7.018 -8.008 3.239 1.00 96.12 80 VAL A N 1
ATOM 575 C CA . VAL A 1 80 ? -7.957 -7.488 2.243 1.00 96.12 80 VAL A CA 1
ATOM 576 C C . VAL A 1 80 ? -7.162 -6.862 1.101 1.00 96.12 80 VAL A C 1
ATOM 578 O O . VAL A 1 80 ? -6.195 -6.140 1.344 1.00 96.12 80 VAL A O 1
ATOM 581 N N . LEU A 1 81 ? -7.553 -7.139 -0.145 1.00 96.06 81 LEU A N 1
ATOM 582 C CA . LEU A 1 81 ? -6.937 -6.529 -1.323 1.00 96.06 81 LEU A CA 1
ATOM 583 C C . LEU A 1 81 ? -7.307 -5.041 -1.395 1.00 96.06 81 LEU A C 1
ATOM 585 O O . LEU A 1 81 ? -8.484 -4.705 -1.495 1.00 96.06 81 LEU A O 1
ATOM 589 N N . VAL A 1 82 ? -6.298 -4.172 -1.369 1.00 95.38 82 VAL A N 1
ATOM 590 C CA . VAL A 1 82 ? -6.448 -2.707 -1.425 1.00 95.38 82 VAL A CA 1
ATOM 591 C C . VAL A 1 82 ? -6.007 -2.159 -2.779 1.00 95.38 82 VAL A C 1
ATOM 593 O O . VAL A 1 82 ? -6.670 -1.290 -3.334 1.00 95.38 82 VAL A O 1
ATOM 596 N N . ILE A 1 83 ? -4.908 -2.683 -3.336 1.00 94.88 83 ILE A N 1
ATOM 597 C CA . ILE A 1 83 ? -4.391 -2.274 -4.651 1.00 94.88 83 ILE A CA 1
ATOM 598 C C . ILE A 1 83 ? -4.292 -3.513 -5.550 1.00 94.88 83 ILE A C 1
ATOM 600 O O . ILE A 1 83 ? -3.437 -4.369 -5.296 1.00 94.88 83 ILE A O 1
ATOM 604 N N . PRO A 1 84 ? -5.145 -3.631 -6.586 1.00 95.31 84 PRO A N 1
ATOM 605 C CA . PRO A 1 84 ? -5.222 -4.808 -7.448 1.00 95.31 84 PRO A CA 1
ATOM 606 C C . PRO A 1 84 ? -4.239 -4.733 -8.629 1.00 95.31 84 PRO A C 1
ATOM 608 O O . PRO A 1 84 ? -4.662 -4.722 -9.781 1.00 95.31 84 PRO A O 1
ATOM 611 N N . GLY A 1 85 ? -2.933 -4.660 -8.357 1.00 95.19 85 GLY A N 1
ATOM 612 C CA . GLY A 1 85 ? -1.910 -4.689 -9.413 1.00 95.19 85 GLY A CA 1
ATOM 613 C C . GLY A 1 85 ? -1.849 -3.406 -10.243 1.00 95.19 85 GLY A C 1
ATOM 614 O O . GLY A 1 85 ? -1.801 -3.451 -11.471 1.00 95.19 85 GLY A O 1
ATOM 615 N N . LEU A 1 86 ? -1.883 -2.243 -9.586 1.00 94.81 86 LEU A N 1
ATOM 616 C CA . LEU A 1 86 ? -1.747 -0.959 -10.280 1.00 94.81 86 LEU A CA 1
ATOM 617 C C . LEU A 1 86 ? -0.284 -0.679 -10.632 1.00 94.81 86 LEU A C 1
ATOM 619 O O . LEU A 1 86 ? 0.629 -1.059 -9.899 1.00 94.81 86 LEU A O 1
ATOM 623 N N . LEU A 1 87 ? -0.070 0.013 -11.750 1.00 94.81 87 LEU A N 1
ATOM 624 C CA . LEU A 1 87 ? 1.259 0.313 -12.279 1.00 94.81 87 LEU A CA 1
ATOM 625 C C . LEU A 1 87 ? 1.766 1.673 -11.783 1.00 94.81 87 LEU A C 1
ATOM 627 O O . LEU A 1 87 ? 1.039 2.666 -11.847 1.00 94.81 87 LEU A O 1
ATOM 631 N N . LEU A 1 88 ? 3.025 1.729 -11.346 1.00 95.06 88 LEU A N 1
ATOM 632 C CA . LEU A 1 88 ? 3.710 2.954 -10.925 1.00 95.06 88 LEU A CA 1
ATOM 633 C C . LEU A 1 88 ? 5.166 2.973 -11.421 1.00 95.06 88 LEU A C 1
ATOM 635 O O . LEU A 1 88 ? 5.772 1.929 -11.632 1.00 95.06 88 LEU A O 1
ATOM 639 N N . SER A 1 89 ? 5.732 4.160 -11.637 1.00 95.62 89 SER A N 1
ATOM 640 C CA . SER A 1 89 ? 7.133 4.375 -12.052 1.00 95.62 89 SER A CA 1
ATOM 641 C C . SER A 1 89 ? 7.585 5.767 -11.590 1.00 95.62 89 SER A C 1
ATOM 643 O O . SER A 1 89 ? 6.835 6.471 -10.916 1.00 95.62 89 SER A O 1
ATOM 645 N N . ASN A 1 90 ? 8.784 6.197 -11.988 1.00 95.69 90 ASN A N 1
ATOM 646 C CA . ASN A 1 90 ? 9.336 7.544 -11.806 1.00 95.69 90 ASN A CA 1
ATOM 647 C C . ASN A 1 90 ? 9.653 7.897 -10.348 1.00 95.69 90 ASN A C 1
ATOM 649 O O . ASN A 1 90 ? 9.532 9.055 -9.952 1.00 95.69 90 ASN A O 1
ATOM 653 N N . SER A 1 91 ? 10.048 6.909 -9.538 1.00 95.81 91 SER A N 1
ATOM 654 C CA . SER A 1 91 ? 10.350 7.114 -8.110 1.00 95.81 91 SER A CA 1
ATOM 655 C C . SER A 1 91 ? 9.195 7.701 -7.296 1.00 95.81 91 SER A C 1
ATOM 657 O O . SER A 1 91 ? 9.404 8.234 -6.205 1.00 95.81 91 SER A O 1
ATOM 659 N N . LEU A 1 92 ? 7.970 7.580 -7.809 1.00 95.38 92 LEU A N 1
ATOM 660 C CA . LEU A 1 92 ? 6.769 7.991 -7.105 1.00 95.38 92 LEU A CA 1
ATOM 661 C C . LEU A 1 92 ? 6.534 7.086 -5.895 1.00 95.38 92 LEU A C 1
ATOM 663 O O . LEU A 1 9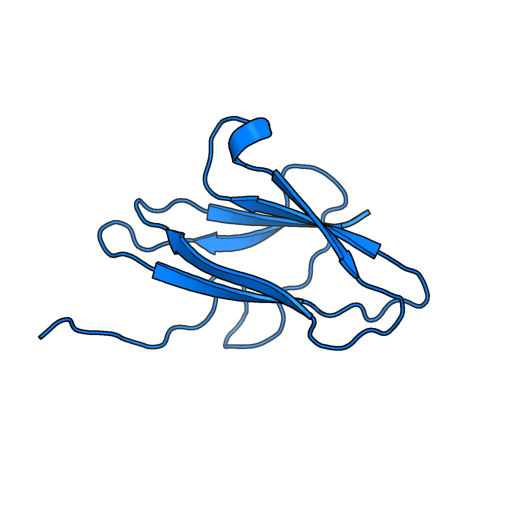2 ? 6.885 5.905 -5.894 1.00 95.38 92 LEU A O 1
ATOM 667 N N . VAL A 1 93 ? 5.956 7.660 -4.845 1.00 95.06 93 VAL A N 1
ATOM 668 C CA . VAL A 1 93 ? 5.827 6.997 -3.546 1.00 95.06 93 VAL A CA 1
ATOM 669 C C . VAL A 1 93 ? 4.366 6.677 -3.273 1.00 95.06 93 VAL A C 1
ATOM 671 O O . VAL A 1 93 ? 3.500 7.543 -3.392 1.00 95.06 93 VAL A O 1
ATOM 674 N N . VAL A 1 94 ? 4.115 5.438 -2.863 1.00 95.38 94 VAL A N 1
ATOM 675 C CA . VAL A 1 94 ? 2.852 4.996 -2.278 1.00 95.38 94 VAL A CA 1
ATOM 676 C C . VAL A 1 94 ? 2.939 5.195 -0.774 1.00 95.38 94 VAL A C 1
ATOM 678 O O . VAL A 1 94 ? 3.845 4.652 -0.131 1.00 95.38 94 VAL A O 1
ATOM 681 N N . LYS A 1 95 ? 2.004 5.954 -0.207 1.00 95.06 95 LYS A N 1
ATOM 682 C CA . LYS A 1 95 ? 1.902 6.165 1.241 1.00 95.06 95 LYS A CA 1
ATOM 683 C C . LYS A 1 95 ? 0.546 5.727 1.773 1.00 95.06 95 LYS A C 1
ATOM 685 O O . LYS A 1 95 ? -0.401 5.578 1.006 1.00 95.06 95 LYS A O 1
ATOM 690 N N . ALA A 1 96 ? 0.463 5.511 3.078 1.00 95.62 96 ALA A N 1
ATOM 691 C CA . ALA A 1 96 ? -0.765 5.116 3.748 1.00 95.62 96 ALA A CA 1
ATOM 692 C C . ALA A 1 96 ? -0.928 5.826 5.092 1.00 95.62 96 ALA A C 1
ATOM 694 O O . ALA A 1 96 ? 0.035 5.972 5.842 1.00 95.62 96 ALA A O 1
ATOM 695 N N . PHE A 1 97 ? -2.151 6.229 5.413 1.00 95.69 97 PHE A N 1
ATOM 696 C CA . PHE A 1 97 ? -2.545 6.669 6.750 1.00 95.69 97 PHE A CA 1
ATOM 697 C C . PHE A 1 97 ? -3.900 6.059 7.104 1.00 95.69 97 PHE A C 1
ATOM 699 O O . PHE A 1 97 ? -4.650 5.640 6.221 1.00 95.69 97 PHE A O 1
ATOM 706 N N . ALA A 1 98 ? -4.198 5.963 8.395 1.00 95.56 98 ALA A N 1
ATOM 707 C CA . ALA A 1 98 ? -5.416 5.330 8.871 1.00 95.56 98 ALA A CA 1
ATOM 708 C C . ALA A 1 98 ? -5.989 6.058 10.089 1.00 95.56 98 ALA A C 1
ATOM 710 O O . ALA A 1 98 ? -5.252 6.385 11.021 1.00 95.56 98 ALA A O 1
ATOM 711 N N . GLY A 1 99 ? -7.299 6.299 10.082 1.00 86.56 99 GLY A N 1
ATOM 712 C CA . GLY A 1 99 ? -8.005 7.050 11.121 1.00 86.56 99 GLY A CA 1
ATOM 713 C C . GLY A 1 99 ? -9.496 6.772 11.154 1.00 86.56 99 GLY A C 1
ATOM 714 O O . GLY A 1 99 ? -10.026 6.223 10.160 1.00 86.56 99 GLY A O 1
#

Sequence (99 aa):
MATYSKVALSGASNGLNNKVAATSSAGDTVHTAHASALDEVWLYACNTSTSDVKLSIEWGATSDDERLTEVTIGAEAGWVLVIPGLLLSNSLVVKAFAG

Mean predicted aligned error: 3.6 Å

pLDDT: mean 92.21, std 6.77, range [67.0, 97.88]

Solvent-accessible surface area (backbone atoms only — not comparable to full-atom values): 5759 Å² total; per-residue (Å²): 131,89,89,84,81,91,75,69,56,69,47,23,74,88,74,47,81,66,79,68,77,30,62,47,90,81,38,36,63,43,29,61,30,41,66,88,46,80,35,69,43,71,38,65,47,63,29,89,44,94,51,70,37,37,41,36,37,36,50,55,54,94,49,68,86,75,13,61,49,76,48,76,40,48,44,61,31,62,80,42,84,76,34,91,54,49,79,42,42,66,51,28,43,33,24,27,20,42,91

Radius of gyration: 13.55 Å; Cα contacts (8 Å, |Δi|>4): 217; chains: 1; bounding box: 26×28×41 Å